Protein AF-A0A836RQ37-F1 (afdb_monomer_lite)

Structure (mmCIF, N/CA/C/O backbone):
data_AF-A0A836RQ37-F1
#
_entry.id   AF-A0A836RQ37-F1
#
loop_
_atom_site.group_PDB
_atom_site.id
_atom_site.type_symbol
_atom_site.label_atom_id
_atom_site.label_alt_id
_atom_site.label_comp_id
_atom_site.label_asym_id
_atom_site.label_entity_id
_atom_site.label_seq_id
_atom_site.pdbx_PDB_ins_code
_atom_site.Cartn_x
_atom_site.Cartn_y
_atom_site.Cartn_z
_atom_site.occup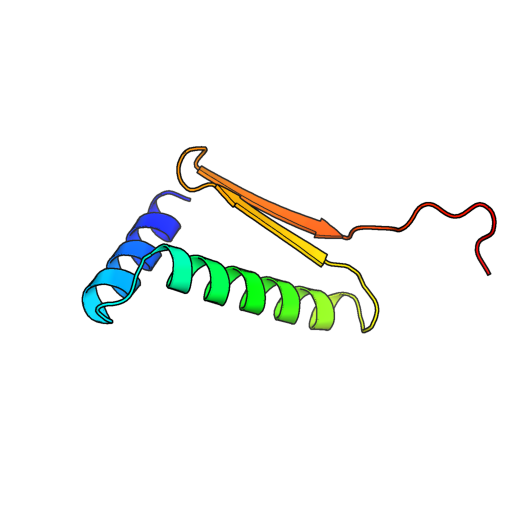ancy
_atom_site.B_iso_or_equiv
_atom_site.auth_seq_id
_atom_site.auth_comp_id
_atom_site.auth_asym_id
_atom_site.auth_atom_id
_atom_site.pdbx_PDB_model_num
ATOM 1 N N . MET A 1 1 ? 5.758 12.508 -3.570 1.00 84.62 1 MET A N 1
ATOM 2 C CA . MET A 1 1 ? 5.429 11.103 -3.897 1.00 84.62 1 MET A CA 1
ATOM 3 C C . MET A 1 1 ? 5.951 10.679 -5.267 1.00 84.62 1 MET A C 1
ATOM 5 O O . MET A 1 1 ? 6.264 9.505 -5.405 1.00 84.62 1 MET A O 1
ATOM 9 N N . GLN A 1 2 ? 6.211 11.612 -6.193 1.00 87.88 2 GLN A N 1
ATOM 10 C CA . GLN A 1 2 ? 6.966 11.337 -7.425 1.00 87.88 2 GLN A CA 1
ATOM 11 C C . GLN A 1 2 ? 8.263 10.544 -7.179 1.00 87.88 2 GLN A C 1
ATOM 13 O O . GLN A 1 2 ? 8.450 9.494 -7.772 1.00 87.88 2 GLN A O 1
ATOM 18 N N . GLU A 1 3 ? 9.081 10.954 -6.204 1.00 91.56 3 GLU A N 1
ATOM 19 C CA . GLU A 1 3 ? 10.316 10.234 -5.843 1.00 91.56 3 GLU A CA 1
ATOM 20 C C . GLU A 1 3 ? 10.082 8.768 -5.434 1.00 91.56 3 GLU A C 1
ATOM 22 O O . GLU A 1 3 ? 10.881 7.891 -5.754 1.00 91.56 3 GLU A O 1
ATOM 27 N N . ILE A 1 4 ? 8.964 8.479 -4.755 1.00 91.00 4 ILE A N 1
ATOM 28 C CA . ILE A 1 4 ? 8.590 7.110 -4.374 1.00 91.00 4 ILE A CA 1
ATOM 29 C C . ILE A 1 4 ? 8.224 6.320 -5.631 1.00 91.00 4 ILE A C 1
ATOM 31 O O . ILE A 1 4 ? 8.694 5.201 -5.806 1.00 91.00 4 ILE A O 1
ATOM 35 N N . ILE A 1 5 ? 7.420 6.896 -6.526 1.00 93.25 5 ILE A N 1
ATOM 36 C CA . ILE A 1 5 ? 7.014 6.250 -7.783 1.00 93.25 5 ILE A CA 1
ATOM 37 C C . ILE A 1 5 ? 8.240 5.943 -8.650 1.00 93.25 5 ILE A C 1
ATOM 39 O O . ILE A 1 5 ? 8.359 4.827 -9.163 1.00 93.25 5 ILE A O 1
ATOM 43 N N . ASP A 1 6 ? 9.178 6.882 -8.757 1.00 94.62 6 ASP A N 1
ATOM 44 C CA . ASP A 1 6 ? 10.411 6.713 -9.527 1.00 94.62 6 ASP A CA 1
ATOM 45 C C . ASP A 1 6 ? 11.279 5.591 -8.934 1.00 94.62 6 ASP A C 1
ATOM 47 O O . ASP A 1 6 ? 11.754 4.712 -9.661 1.00 94.62 6 ASP A O 1
ATOM 51 N N . ALA A 1 7 ? 11.413 5.547 -7.604 1.00 95.38 7 ALA A N 1
ATOM 52 C CA . ALA A 1 7 ? 12.138 4.488 -6.907 1.00 95.38 7 ALA A CA 1
ATOM 53 C C . ALA A 1 7 ? 11.493 3.104 -7.105 1.00 95.38 7 ALA A C 1
ATOM 55 O O . ALA A 1 7 ? 12.186 2.130 -7.410 1.00 95.38 7 ALA A O 1
ATOM 56 N N . LEU A 1 8 ? 10.166 3.003 -6.987 1.00 94.56 8 LEU A N 1
ATOM 57 C CA . LEU A 1 8 ? 9.437 1.750 -7.212 1.00 94.56 8 LEU A CA 1
ATOM 58 C C . LEU A 1 8 ? 9.526 1.298 -8.679 1.00 94.56 8 LEU A C 1
ATOM 60 O O . LEU A 1 8 ? 9.682 0.106 -8.953 1.00 94.56 8 LEU A O 1
ATOM 64 N N . THR A 1 9 ? 9.505 2.244 -9.623 1.00 95.50 9 THR A N 1
ATOM 65 C CA . THR A 1 9 ? 9.653 1.973 -11.062 1.00 95.50 9 THR A CA 1
ATOM 66 C C . THR A 1 9 ? 11.048 1.442 -11.367 1.00 95.50 9 THR A C 1
ATOM 68 O O . THR A 1 9 ? 11.207 0.461 -12.100 1.00 95.50 9 THR A O 1
ATOM 71 N N . TYR A 1 10 ? 12.068 2.040 -10.752 1.00 97.31 10 TYR A N 1
ATOM 72 C CA . TYR A 1 10 ? 13.439 1.560 -10.848 1.00 97.31 10 TYR A CA 1
ATOM 73 C C . TYR A 1 10 ? 13.578 0.127 -10.315 1.00 97.31 10 TYR A C 1
ATOM 75 O O . TYR A 1 10 ? 14.169 -0.718 -10.992 1.00 97.31 10 TYR A O 1
ATOM 83 N N . ILE A 1 11 ? 12.987 -0.177 -9.154 1.00 96.25 11 ILE A N 1
ATOM 84 C CA . ILE A 1 11 ? 12.997 -1.529 -8.571 1.00 96.25 11 ILE A CA 1
ATOM 85 C C . ILE A 1 11 ? 12.339 -2.538 -9.517 1.00 96.25 11 ILE A C 1
ATOM 87 O O . ILE A 1 11 ? 12.927 -3.590 -9.778 1.00 96.25 11 ILE A O 1
ATOM 91 N N . ALA A 1 12 ? 11.163 -2.213 -10.064 1.00 97.00 12 ALA A N 1
ATOM 92 C CA . ALA A 1 12 ? 10.451 -3.072 -11.009 1.00 97.00 12 ALA A CA 1
ATOM 93 C C . ALA A 1 12 ? 11.320 -3.400 -12.234 1.00 97.00 12 ALA A C 1
ATOM 95 O O . ALA A 1 12 ? 11.478 -4.568 -12.598 1.00 97.00 12 ALA A O 1
ATOM 96 N N . ARG A 1 13 ? 11.970 -2.375 -12.802 1.00 97.69 13 ARG A N 1
ATOM 97 C CA . ARG A 1 13 ? 12.873 -2.513 -13.951 1.00 97.6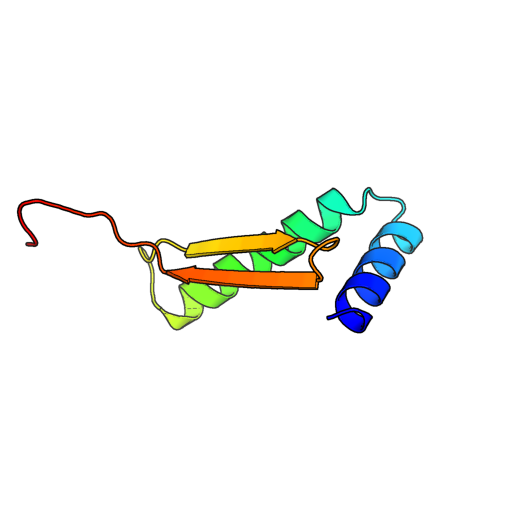9 13 ARG A CA 1
ATOM 98 C C . ARG A 1 13 ? 14.083 -3.394 -13.640 1.00 97.69 13 ARG A C 1
ATOM 100 O O . ARG A 1 13 ? 14.382 -4.295 -14.414 1.00 97.69 13 ARG A O 1
ATOM 107 N N . VAL A 1 14 ? 14.774 -3.150 -12.524 1.00 97.94 14 VAL A N 1
ATOM 108 C CA . VAL A 1 14 ? 15.985 -3.906 -12.142 1.00 97.94 14 VAL A CA 1
ATOM 109 C C . VAL A 1 14 ? 15.666 -5.367 -11.837 1.00 97.94 14 VAL A C 1
ATOM 111 O O . VAL A 1 14 ? 16.463 -6.251 -12.137 1.00 97.94 14 VAL A O 1
ATOM 114 N N . ARG A 1 15 ? 14.504 -5.633 -11.235 1.00 95.81 15 ARG A N 1
ATOM 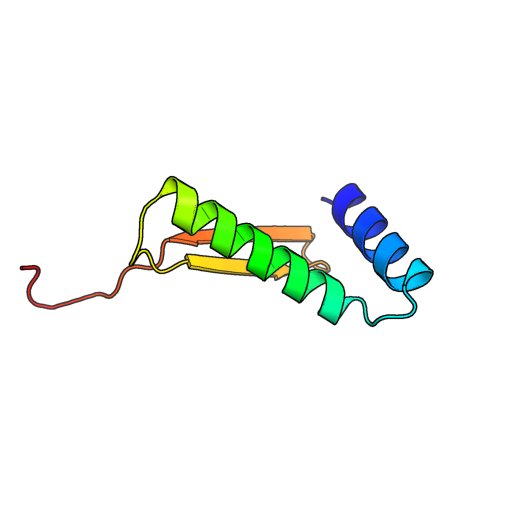115 C CA . ARG A 1 15 ? 14.074 -6.988 -10.875 1.00 95.81 15 ARG A CA 1
ATOM 116 C C . ARG A 1 15 ? 13.362 -7.723 -12.012 1.00 95.81 15 ARG A C 1
ATOM 118 O O . ARG A 1 15 ? 13.094 -8.908 -11.857 1.00 95.81 15 ARG A O 1
ATOM 125 N N . GLY A 1 16 ? 13.065 -7.050 -13.126 1.00 96.88 16 GLY A N 1
ATOM 126 C CA . GLY A 1 16 ? 12.342 -7.639 -14.256 1.00 96.88 16 GLY A CA 1
ATOM 127 C C . GLY A 1 16 ? 10.906 -8.044 -13.911 1.00 96.88 16 GLY A C 1
ATOM 128 O O . GLY A 1 16 ? 10.390 -9.010 -14.467 1.00 96.88 16 GLY A O 1
ATOM 129 N N . VAL A 1 17 ? 10.268 -7.338 -12.974 1.00 97.12 17 VAL A N 1
ATOM 130 C CA . VAL A 1 17 ? 8.902 -7.626 -12.509 1.00 97.12 17 VAL A CA 1
ATOM 131 C C . VAL A 1 17 ? 7.947 -6.502 -12.892 1.00 97.12 17 VAL A C 1
ATOM 133 O O . VAL A 1 17 ? 8.355 -5.376 -13.174 1.00 97.12 17 VAL A O 1
ATOM 136 N N . LYS A 1 18 ? 6.646 -6.798 -12.883 1.00 97.19 18 LYS A N 1
ATOM 137 C CA . LYS A 1 18 ? 5.615 -5.783 -13.117 1.00 97.19 18 LYS A CA 1
ATOM 138 C C . LYS A 1 18 ? 5.609 -4.763 -11.977 1.00 97.19 18 LYS A C 1
ATOM 140 O O . LYS A 1 18 ? 5.736 -5.137 -10.814 1.00 97.19 18 LYS A O 1
ATOM 145 N N . PHE A 1 19 ? 5.407 -3.491 -12.309 1.00 94.31 19 PHE A N 1
ATOM 146 C CA . PHE A 1 19 ? 5.290 -2.414 -11.322 1.00 94.31 19 PHE A CA 1
ATOM 147 C C . PHE A 1 19 ? 4.183 -2.689 -10.293 1.00 94.31 19 PHE A C 1
ATOM 149 O O . PHE A 1 19 ? 4.410 -2.526 -9.097 1.00 94.31 19 PHE A O 1
ATOM 156 N N . ASP A 1 20 ? 3.047 -3.231 -10.741 1.00 94.12 20 ASP A N 1
ATOM 157 C CA . ASP A 1 20 ? 1.927 -3.622 -9.876 1.00 94.12 20 ASP A CA 1
ATOM 158 C C . ASP A 1 20 ? 2.349 -4.611 -8.782 1.00 94.12 20 ASP A C 1
ATOM 160 O O . ASP A 1 20 ? 1.961 -4.467 -7.629 1.00 94.12 20 ASP A O 1
ATOM 164 N N . TYR A 1 21 ? 3.224 -5.570 -9.102 1.00 95.88 21 TYR A N 1
ATOM 165 C CA . TYR A 1 21 ? 3.738 -6.520 -8.113 1.00 95.88 21 TYR A CA 1
ATOM 166 C C . TYR A 1 21 ? 4.552 -5.820 -7.016 1.00 95.88 21 TYR A C 1
ATOM 168 O O . TYR A 1 21 ? 4.458 -6.165 -5.838 1.00 95.88 21 TYR A O 1
ATOM 176 N N . VAL A 1 22 ? 5.340 -4.810 -7.393 1.00 95.75 22 VAL A N 1
ATOM 177 C CA . VAL A 1 22 ? 6.112 -4.007 -6.438 1.00 95.75 22 VAL A CA 1
ATOM 178 C C . VAL A 1 22 ? 5.175 -3.187 -5.549 1.00 95.75 22 VAL A C 1
ATOM 180 O O . VAL A 1 22 ? 5.402 -3.122 -4.341 1.00 95.75 22 VAL A O 1
ATOM 183 N N . ILE A 1 23 ? 4.108 -2.611 -6.112 1.00 94.00 23 ILE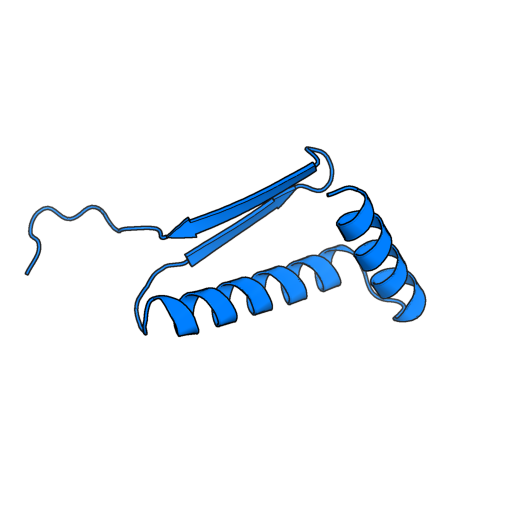 A N 1
ATOM 184 C CA . ILE A 1 23 ? 3.083 -1.893 -5.339 1.00 94.00 23 ILE A CA 1
ATOM 185 C C . ILE A 1 23 ? 2.447 -2.815 -4.298 1.00 94.00 23 ILE A C 1
ATOM 187 O O . ILE A 1 23 ? 2.369 -2.434 -3.131 1.00 94.00 23 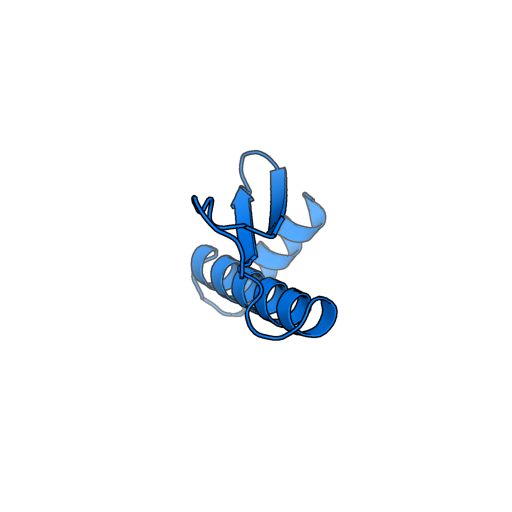ILE A O 1
ATOM 191 N N . GLU A 1 24 ? 2.031 -4.022 -4.682 1.00 94.75 24 GLU A N 1
ATOM 192 C CA . GLU A 1 24 ? 1.407 -4.967 -3.748 1.00 94.75 24 GLU A CA 1
ATOM 193 C C . GLU A 1 24 ? 2.358 -5.353 -2.607 1.00 94.75 24 GLU A C 1
ATOM 195 O O . GLU A 1 24 ? 1.977 -5.320 -1.437 1.00 94.75 24 GLU A O 1
ATOM 200 N N . CYS A 1 25 ? 3.639 -5.576 -2.913 1.00 95.44 25 CYS A N 1
ATOM 201 C CA . CYS A 1 25 ? 4.657 -5.814 -1.888 1.00 95.44 25 CYS A CA 1
ATOM 202 C C . CYS A 1 25 ? 4.782 -4.637 -0.898 1.00 95.44 25 CYS A C 1
ATOM 204 O O . CYS A 1 25 ? 4.932 -4.844 0.310 1.00 95.44 25 CYS A O 1
ATOM 206 N N . VAL A 1 26 ? 4.719 -3.394 -1.391 1.00 94.19 26 VAL A N 1
ATOM 207 C CA . VAL A 1 26 ? 4.763 -2.187 -0.548 1.00 94.19 26 VAL A CA 1
ATOM 208 C C . VAL A 1 26 ? 3.503 -2.067 0.306 1.00 94.19 26 VAL A C 1
ATOM 210 O O . VAL A 1 26 ? 3.613 -1.798 1.505 1.00 94.19 26 VAL A O 1
ATOM 213 N N . LYS A 1 27 ? 2.317 -2.306 -0.266 1.00 94.69 27 LYS A N 1
ATOM 214 C CA . LYS A 1 27 ? 1.047 -2.306 0.475 1.00 94.69 27 LYS A CA 1
ATOM 215 C C . LYS A 1 27 ? 1.080 -3.314 1.618 1.00 94.69 27 LYS A C 1
ATOM 217 O O . LYS A 1 27 ? 0.791 -2.953 2.757 1.00 94.69 27 LYS A O 1
ATOM 222 N N . GLU A 1 28 ? 1.521 -4.542 1.355 1.00 94.69 28 GLU A N 1
ATOM 223 C CA . GLU A 1 28 ? 1.671 -5.560 2.395 1.00 94.69 28 GLU A CA 1
ATOM 224 C C . GLU A 1 28 ? 2.631 -5.131 3.509 1.00 94.69 28 GLU A C 1
ATOM 226 O O . GLU A 1 28 ? 2.370 -5.373 4.691 1.00 94.69 28 GLU A O 1
ATOM 231 N N . ALA A 1 29 ? 3.762 -4.518 3.150 1.00 94.88 29 ALA A N 1
ATOM 232 C CA . ALA A 1 29 ? 4.733 -4.037 4.126 1.00 94.88 29 ALA A CA 1
ATOM 233 C C . ALA A 1 29 ? 4.133 -2.939 5.021 1.00 94.88 29 ALA A C 1
ATOM 235 O O . ALA A 1 29 ? 4.343 -2.956 6.237 1.00 94.88 29 ALA A O 1
ATOM 236 N N . LEU A 1 30 ? 3.342 -2.032 4.441 1.00 94.62 30 LEU A N 1
ATOM 237 C CA . LEU A 1 30 ? 2.628 -0.982 5.169 1.00 94.62 30 LEU A CA 1
ATOM 238 C C . LEU A 1 30 ? 1.557 -1.560 6.103 1.00 94.62 30 LEU A C 1
ATOM 240 O O . LEU A 1 30 ? 1.518 -1.177 7.273 1.00 94.62 30 LEU A O 1
ATOM 244 N N . ILE A 1 31 ? 0.764 -2.532 5.642 1.00 93.94 31 ILE A N 1
ATOM 245 C CA . ILE A 1 31 ? -0.224 -3.248 6.470 1.00 93.94 31 ILE A CA 1
ATOM 246 C C . ILE A 1 31 ? 0.471 -3.932 7.655 1.00 93.94 31 ILE A C 1
ATOM 248 O O . ILE A 1 31 ? 0.073 -3.762 8.808 1.00 93.94 31 ILE A O 1
ATOM 252 N N . LYS A 1 32 ? 1.572 -4.652 7.403 1.00 93.50 32 LYS A N 1
ATOM 253 C CA . LYS A 1 32 ? 2.373 -5.299 8.458 1.00 93.50 32 LYS A CA 1
ATOM 254 C C . LYS A 1 32 ? 2.919 -4.274 9.459 1.00 93.50 32 LYS A C 1
ATOM 256 O O . LYS A 1 32 ? 2.906 -4.533 10.663 1.00 93.50 32 LYS A O 1
ATOM 261 N N . GLY A 1 33 ? 3.382 -3.118 8.985 1.00 94.56 33 GLY A N 1
ATOM 262 C CA . GLY A 1 33 ? 3.820 -2.008 9.835 1.00 94.56 33 GLY A CA 1
ATOM 263 C C . GLY A 1 33 ? 2.690 -1.437 10.696 1.00 94.56 33 GLY A C 1
ATOM 264 O O . GLY A 1 33 ? 2.881 -1.214 11.893 1.00 94.56 33 GLY A O 1
ATOM 265 N N . ALA A 1 34 ? 1.500 -1.267 10.122 1.00 93.75 34 ALA A N 1
ATOM 266 C CA . ALA A 1 34 ? 0.324 -0.783 10.833 1.00 93.75 34 ALA A CA 1
ATOM 267 C C . ALA A 1 34 ? -0.138 -1.767 11.918 1.00 93.75 34 ALA A C 1
ATOM 269 O O . ALA A 1 34 ? -0.315 -1.353 13.062 1.00 93.75 34 ALA A O 1
ATOM 270 N N . HIS A 1 35 ? -0.211 -3.070 11.628 1.00 91.75 35 HIS A N 1
ATOM 271 C CA . HIS A 1 35 ? -0.537 -4.086 12.639 1.00 91.75 35 HIS A CA 1
ATOM 272 C C . HIS A 1 35 ? 0.449 -4.095 13.815 1.00 91.75 35 HIS A C 1
ATOM 274 O O . HIS A 1 35 ? 0.046 -4.281 14.962 1.00 91.75 35 HIS A O 1
ATOM 280 N N . ARG A 1 36 ? 1.747 -3.861 13.564 1.00 93.12 36 ARG A N 1
ATOM 281 C CA . ARG A 1 36 ? 2.745 -3.741 14.644 1.00 93.12 36 ARG A CA 1
ATOM 282 C C . ARG A 1 36 ? 2.489 -2.533 15.542 1.00 93.12 36 ARG A C 1
ATOM 284 O O . ARG A 1 36 ? 2.773 -2.606 16.732 1.00 93.12 36 ARG A O 1
ATOM 291 N N . LYS A 1 37 ? 1.985 -1.434 14.977 1.00 93.25 37 LYS A N 1
ATOM 292 C CA . LYS A 1 37 ? 1.733 -0.184 15.701 1.00 93.25 37 LYS A CA 1
ATOM 293 C C . LYS A 1 37 ? 0.404 -0.190 16.457 1.00 93.25 37 LYS A C 1
ATOM 295 O O . LYS A 1 37 ? 0.355 0.315 17.572 1.00 93.25 37 LYS A O 1
ATOM 300 N N . PHE A 1 38 ? -0.655 -0.720 15.850 1.00 92.00 38 PHE A N 1
ATOM 301 C CA . PHE A 1 38 ? -2.027 -0.616 16.365 1.00 92.00 38 PHE A CA 1
ATOM 302 C C . PHE A 1 38 ? -2.547 -1.901 17.023 1.00 92.00 38 PHE A C 1
ATOM 304 O O . PHE A 1 38 ? -3.569 -1.869 17.699 1.00 92.00 38 PHE A O 1
ATOM 311 N N . GLY A 1 39 ? -1.811 -3.008 16.905 1.00 88.62 39 GLY A N 1
ATOM 312 C CA . GLY A 1 39 ? -2.159 -4.281 17.523 1.00 88.62 39 GLY A CA 1
ATOM 313 C C . GLY A 1 39 ? -2.836 -5.258 16.562 1.00 88.62 39 GLY A C 1
ATOM 314 O O . GLY A 1 39 ? -3.250 -4.922 15.451 1.00 88.62 39 GLY A O 1
ATOM 315 N N . LYS A 1 40 ? -2.912 -6.518 17.002 1.00 77.25 40 LYS A N 1
ATOM 316 C CA . LYS A 1 40 ? -3.571 -7.600 16.259 1.00 77.25 40 LYS A CA 1
ATOM 317 C C . LYS A 1 40 ? -5.086 -7.345 16.213 1.00 77.25 40 LYS A C 1
ATOM 319 O O . LYS A 1 40 ? -5.651 -6.955 17.227 1.00 77.25 40 LYS A O 1
ATOM 324 N N . GLY A 1 41 ? -5.717 -7.590 15.061 1.00 79.88 41 GLY A N 1
ATOM 325 C CA . GLY A 1 41 ? -7.163 -7.391 14.856 1.00 79.88 41 GLY A CA 1
ATOM 326 C C . GLY A 1 41 ? -7.570 -5.966 14.467 1.00 79.88 41 GLY A C 1
ATOM 327 O O . GLY A 1 41 ? -8.743 -5.623 14.556 1.00 79.88 41 GLY A O 1
ATOM 328 N N . THR A 1 42 ? -6.606 -5.123 14.086 1.00 87.69 42 THR A N 1
ATOM 329 C CA . THR A 1 42 ? -6.906 -3.841 13.446 1.00 87.69 42 THR A CA 1
ATOM 330 C C . THR A 1 42 ? -7.031 -4.061 11.950 1.00 87.69 42 THR A C 1
ATOM 332 O O . THR A 1 42 ? -6.052 -4.459 11.326 1.00 87.69 42 THR A O 1
ATOM 335 N N . GLU A 1 43 ? -8.177 -3.730 11.373 1.00 91.88 43 GLU A N 1
ATOM 336 C CA . GLU A 1 43 ? -8.364 -3.796 9.929 1.00 91.88 43 GLU A CA 1
ATOM 337 C C . GLU A 1 43 ? -7.700 -2.584 9.274 1.00 91.88 43 GLU A C 1
ATOM 339 O O . GLU A 1 43 ? -7.959 -1.432 9.637 1.00 91.88 43 GLU A O 1
ATOM 344 N N . VAL A 1 44 ? -6.793 -2.847 8.333 1.00 94.38 44 VAL A N 1
ATOM 345 C CA . VAL A 1 44 ? -5.988 -1.820 7.667 1.00 94.38 44 VAL A CA 1
ATOM 346 C C . VAL A 1 44 ? -6.156 -1.936 6.165 1.00 94.38 44 VAL A C 1
ATOM 348 O O . VAL A 1 44 ? -5.924 -2.996 5.588 1.00 94.38 44 VAL A O 1
ATOM 351 N N . GLU A 1 45 ? -6.472 -0.816 5.529 1.00 94.06 45 GLU A N 1
ATOM 352 C CA . GLU A 1 45 ? -6.546 -0.700 4.078 1.00 94.06 45 GLU A CA 1
ATOM 353 C C . GLU A 1 45 ? -5.493 0.290 3.578 1.00 94.06 45 GLU A C 1
ATOM 355 O O . GLU A 1 45 ? -5.258 1.335 4.192 1.00 94.06 45 GLU A O 1
ATOM 360 N N . VAL A 1 46 ? -4.828 -0.049 2.472 1.00 95.06 46 VAL A N 1
ATOM 361 C CA . VAL A 1 46 ? -3.820 0.807 1.840 1.00 95.06 46 VAL A CA 1
ATOM 362 C C . VAL A 1 46 ? -4.215 1.067 0.394 1.00 95.06 46 VAL A C 1
ATOM 364 O O . VAL A 1 46 ? -4.159 0.178 -0.456 1.00 95.06 46 VAL A O 1
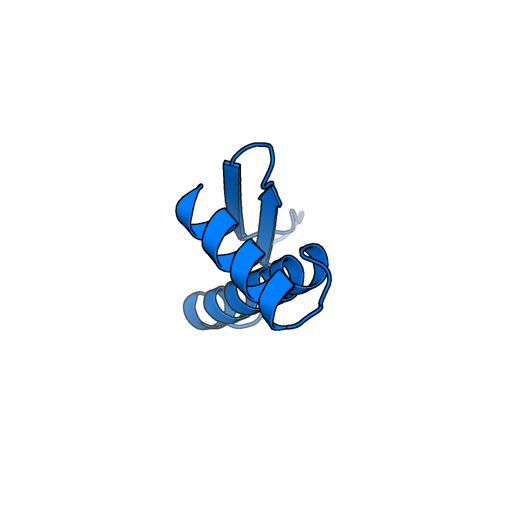ATOM 367 N N . GLU A 1 47 ? -4.541 2.320 0.104 1.00 93.56 47 GLU A N 1
ATOM 368 C CA . GLU A 1 47 ? -4.765 2.809 -1.251 1.00 93.56 47 GLU A CA 1
ATOM 369 C C . GLU A 1 47 ? -3.462 3.373 -1.816 1.00 93.56 47 GLU A C 1
ATOM 371 O O . GLU A 1 47 ? -2.839 4.248 -1.211 1.00 93.56 47 GLU A O 1
ATOM 376 N N . PHE A 1 48 ? -3.071 2.911 -3.001 1.00 91.81 48 PHE A N 1
ATOM 377 C CA . PHE A 1 48 ? -1.942 3.455 -3.752 1.00 91.81 48 PHE A CA 1
ATOM 378 C C . PHE A 1 48 ? -2.410 3.781 -5.172 1.00 91.81 48 PHE A C 1
ATOM 380 O O . PHE A 1 48 ? -2.724 2.871 -5.940 1.00 91.81 48 PHE A O 1
ATOM 387 N N . ASP A 1 49 ? -2.443 5.069 -5.510 1.00 90.50 49 ASP A N 1
ATOM 388 C CA . ASP A 1 49 ? -2.764 5.580 -6.840 1.00 90.50 49 ASP A CA 1
ATOM 389 C C . ASP A 1 49 ? -1.569 6.388 -7.389 1.00 90.50 49 ASP A C 1
ATOM 391 O O . ASP A 1 49 ? -1.382 7.560 -7.036 1.00 90.50 49 ASP A O 1
ATOM 395 N N . PRO A 1 50 ? -0.748 5.787 -8.271 1.00 85.62 50 PRO A N 1
ATOM 396 C CA . PRO A 1 50 ? 0.395 6.467 -8.868 1.00 85.62 50 PRO A CA 1
ATOM 397 C C . PRO A 1 50 ? -0.015 7.556 -9.863 1.00 85.62 50 PRO A C 1
ATOM 399 O O . PRO A 1 50 ? 0.778 8.458 -10.120 1.00 85.62 50 PRO A O 1
ATOM 402 N N . ARG A 1 51 ? -1.230 7.503 -10.429 1.00 86.94 51 ARG A N 1
ATOM 403 C CA . ARG A 1 51 ? -1.718 8.505 -11.390 1.00 86.94 51 ARG A CA 1
ATOM 404 C C . ARG A 1 51 ? -2.211 9.752 -10.667 1.00 86.94 51 ARG A C 1
ATOM 406 O O . ARG A 1 51 ? -1.902 10.861 -11.090 1.00 86.94 51 ARG A O 1
ATOM 413 N N . ALA A 1 52 ? -2.930 9.565 -9.562 1.00 89.25 52 ALA A N 1
ATOM 414 C CA . ALA A 1 52 ? -3.363 10.653 -8.688 1.00 89.25 52 ALA A CA 1
ATOM 415 C C . ALA A 1 52 ? -2.268 11.123 -7.713 1.00 89.25 52 ALA A C 1
ATOM 417 O O . ALA A 1 52 ? -2.502 12.051 -6.941 1.00 89.25 52 ALA A O 1
ATOM 418 N N . ASN A 1 53 ? -1.082 10.494 -7.732 1.00 87.62 53 ASN A N 1
ATOM 419 C CA . ASN A 1 53 ? 0.025 10.777 -6.814 1.00 87.62 53 ASN A CA 1
ATOM 420 C C . ASN A 1 53 ? -0.431 10.708 -5.341 1.00 87.62 53 ASN A C 1
ATOM 422 O O . ASN A 1 53 ? -0.078 11.561 -4.519 1.00 87.62 53 ASN A O 1
ATOM 426 N N . LYS A 1 54 ? -1.250 9.692 -5.027 1.00 91.12 54 LYS A N 1
ATOM 427 C CA . LYS A 1 54 ? -1.900 9.487 -3.729 1.00 91.12 54 LYS A CA 1
ATOM 428 C C . LYS A 1 54 ? -1.508 8.132 -3.135 1.00 91.12 54 LYS A C 1
ATOM 430 O O . LYS A 1 54 ? -1.554 7.098 -3.791 1.00 91.12 54 LYS A O 1
ATOM 435 N N . LEU A 1 55 ? -1.181 8.151 -1.850 1.00 91.94 55 LEU A N 1
ATOM 436 C CA . LEU A 1 55 ? -0.970 6.992 -0.997 1.00 91.94 55 LEU A CA 1
ATOM 437 C C . LEU A 1 55 ? -1.700 7.289 0.302 1.00 91.94 55 LEU A C 1
ATOM 439 O O . LEU A 1 55 ? -1.485 8.339 0.913 1.00 91.94 55 LEU A O 1
ATOM 443 N N . SER A 1 56 ? -2.599 6.408 0.705 1.00 93.94 56 SER A N 1
ATOM 444 C CA . SER A 1 56 ? -3.391 6.585 1.917 1.00 93.94 56 SER A CA 1
ATOM 445 C C . SER A 1 56 ? -3.509 5.268 2.659 1.00 93.94 56 SER A C 1
ATOM 447 O O . SER A 1 56 ? -3.595 4.206 2.052 1.00 93.94 56 SER A O 1
ATOM 449 N N . LEU A 1 57 ? -3.463 5.356 3.983 1.00 94.50 57 LEU A N 1
ATOM 450 C CA . LEU A 1 57 ? -3.616 4.226 4.882 1.00 94.50 57 LEU A CA 1
ATOM 451 C C . LEU A 1 57 ? -4.796 4.519 5.794 1.00 94.50 57 LEU A C 1
ATOM 453 O O . LEU A 1 57 ? -4.841 5.575 6.430 1.00 94.50 57 LEU A O 1
ATOM 457 N N . PHE A 1 58 ? -5.723 3.578 5.863 1.00 95.19 58 PHE A N 1
ATOM 458 C CA . PHE A 1 58 ? -6.949 3.695 6.631 1.00 95.19 58 PHE A CA 1
ATOM 459 C C . PHE A 1 58 ? -6.997 2.598 7.684 1.00 95.19 58 PHE A C 1
ATOM 461 O O . PHE A 1 58 ? -6.678 1.445 7.406 1.00 95.19 58 PHE A O 1
ATOM 468 N N . LEU A 1 59 ? -7.403 2.968 8.898 1.00 94.00 59 LEU A N 1
ATOM 469 C CA . LEU A 1 59 ? -7.849 2.006 9.899 1.00 94.00 59 LEU A CA 1
ATOM 470 C C . LEU A 1 59 ? -9.356 1.855 9.715 1.00 94.00 59 LEU A C 1
ATOM 472 O O . LEU A 1 59 ? -10.111 2.784 10.014 1.00 94.00 59 LEU A O 1
ATOM 476 N N . VAL A 1 60 ? -9.778 0.721 9.172 1.00 94.25 60 VAL A N 1
ATOM 477 C CA . VAL A 1 60 ? -11.178 0.471 8.840 1.00 94.25 60 VAL A CA 1
ATOM 478 C C . VAL A 1 60 ? -11.865 -0.127 10.060 1.00 94.25 60 VAL A C 1
ATOM 480 O O . VAL A 1 60 ? -11.354 -1.042 10.703 1.00 94.25 60 VAL A O 1
ATOM 483 N N . LYS A 1 61 ? -13.033 0.417 10.403 1.00 90.38 61 LYS A N 1
ATOM 484 C CA . LYS A 1 61 ? -13.876 -0.104 11.478 1.00 90.38 61 LYS A CA 1
ATOM 485 C C . LYS A 1 61 ? -15.159 -0.656 10.890 1.00 90.38 61 LYS A C 1
ATOM 487 O O . LYS A 1 61 ? -15.770 -0.030 10.028 1.00 90.38 61 LYS A O 1
ATOM 492 N N . VAL A 1 62 ? -15.577 -1.805 11.399 1.00 89.38 62 VAL A N 1
ATOM 493 C CA . VAL A 1 62 ? -16.880 -2.378 11.075 1.00 89.38 62 VAL A CA 1
ATOM 494 C C . VAL A 1 62 ? -17.942 -1.647 11.893 1.00 89.38 62 VAL A C 1
ATOM 496 O O . VAL A 1 62 ? -17.814 -1.517 13.111 1.00 89.38 62 VAL A O 1
ATOM 499 N N . VAL A 1 63 ? -18.978 -1.149 11.219 1.00 92.31 63 VAL A N 1
ATOM 500 C CA . VAL A 1 63 ? -20.148 -0.559 11.878 1.00 92.31 63 VAL A CA 1
ATOM 501 C C . VAL A 1 63 ? -21.022 -1.697 12.393 1.00 92.31 63 VAL A C 1
ATOM 503 O O . VAL A 1 63 ? -21.420 -2.567 11.622 1.00 92.31 63 VAL A O 1
ATOM 506 N N . VAL A 1 64 ? -21.299 -1.695 13.695 1.00 93.56 64 VAL A N 1
ATOM 507 C CA . VAL A 1 64 ? -22.086 -2.727 14.381 1.00 93.56 64 VAL A CA 1
ATOM 508 C C . VAL A 1 64 ? -23.176 -2.079 15.228 1.00 93.56 64 VAL A C 1
ATOM 510 O O . VAL A 1 64 ? -22.996 -0.967 15.721 1.00 93.56 64 VAL A O 1
ATOM 513 N N . GLU A 1 65 ? -24.300 -2.776 15.405 1.00 95.31 65 GLU A N 1
ATOM 514 C CA . GLU A 1 65 ? -25.400 -2.301 16.259 1.00 95.31 65 GLU A CA 1
ATOM 515 C C . GLU A 1 65 ? -25.028 -2.320 17.746 1.00 95.31 65 GLU A C 1
ATOM 517 O O . GLU A 1 65 ? -25.436 -1.438 18.494 1.00 95.31 65 GLU A O 1
ATOM 522 N N . ASN A 1 66 ? -24.222 -3.297 18.169 1.00 91.88 66 ASN A N 1
ATOM 523 C CA . ASN A 1 66 ? -23.739 -3.422 19.540 1.00 91.88 66 ASN A CA 1
ATOM 524 C C . ASN A 1 66 ? -22.219 -3.595 19.541 1.00 91.88 66 ASN A C 1
ATOM 526 O O . ASN A 1 66 ? -21.682 -4.428 18.809 1.00 91.88 66 ASN A O 1
ATOM 530 N N . VAL A 1 67 ? -21.540 -2.812 20.379 1.00 87.38 67 VAL A N 1
ATOM 531 C CA . VAL A 1 67 ? -20.114 -2.967 20.686 1.00 87.38 67 VAL A CA 1
ATOM 532 C C . VAL A 1 67 ? -20.031 -3.658 22.044 1.00 87.38 67 VAL A C 1
ATOM 534 O O . VAL A 1 67 ? -20.621 -3.163 23.003 1.00 87.38 67 VAL A O 1
ATOM 537 N N . ASN A 1 68 ? -19.358 -4.808 22.104 1.00 70.25 68 ASN A N 1
ATOM 538 C CA . ASN A 1 68 ? -19.106 -5.532 23.355 1.00 70.25 68 ASN A CA 1
ATOM 539 C C . ASN A 1 68 ? -17.976 -4.892 24.164 1.00 70.25 68 ASN A C 1
ATOM 541 O O . ASN A 1 68 ? -17.005 -4.413 23.531 1.00 70.25 68 ASN A O 1
#

Foldseek 3Di:
DVVVLVVLVVVCVVVVHDSVVSVVVVQVVVVVVVCVVPHPPFDKDWDDDVPVPDIDIDRDDDDDPDDD

Secondary structure (DSSP, 8-state):
-HHHHHHHHHHHHHHT--HHHHHHHHHHHHHHHHHHHH-TT-EEEEEEETTTTEEEEEEE----S---

pLDDT: mean 92.42, std 4.7, range [70.25, 97.94]

Sequence (68 aa):
MQEIIDALTYIARVRGVKFDYVIECVKEALIKGAHRKFGKGTEVEVEFDPRANKLSLFLVKVVVENVN

Radius of gyration: 15.09 Å; chains: 1; bounding box: 41×19×38 Å